Protein AF-A0A923Y209-F1 (afdb_monomer)

Foldseek 3Di:
DDADPQWDDDVPDLWIKGWDADDPVCCVVDPDRTPDIDIPRDNDRVSVRVVNVVVVVVVVVVNVVVVCVVCVDDPPDQDPVNVVVVVVVVVVVVVVVVVVLVVDVVSVVVVVVVVVVVDDPDPDDPDDDDDDDDDPDDDDDPDPDPPDDDD

Secondary structure (DSSP, 8-state):
-PPPTTEEE-TT--SEEEEEEPPGGGGGGSSSSEEEEEE---S-HHHHHHHHHHHHHHHHHHHHHHHHHHS----SS--HHHHHHHHHHHHHHHHHHHHHHHH-HHHHHHHHHHHHHT-------SS--PPPP----------TTTT----

Sequence (151 aa):
MKRYAGVAKRPGSTIWQWSQKVPDDLRQQYPTQWAHRCSLKTSDLREANELATRLHADWLGRFAAKRLALNPQRIETVTPELSKMLAQRVSAALLRNDDLLRRDPSAARLFLDTLRQFRMPTGLLIGSSAPTPAHVGEQVPLRPLDGLSIE

Radius of gyration: 29.72 Å; Cα contacts (8 Å, |Δi|>4): 89; chains: 1; bounding box: 51×38×86 Å

Structure (mmCIF, N/CA/C/O backbone):
data_AF-A0A923Y209-F1
#
_entry.id   AF-A0A923Y209-F1
#
loop_
_atom_site.group_PDB
_atom_site.id
_atom_site.type_symbol
_atom_site.label_atom_id
_atom_site.label_alt_id
_atom_site.label_comp_id
_atom_site.label_asym_id
_atom_site.label_entity_id
_atom_site.label_seq_id
_atom_site.pdbx_PDB_ins_code
_atom_site.Cartn_x
_atom_site.Cartn_y
_atom_site.Cartn_z
_atom_site.occupancy
_atom_site.B_iso_or_equiv
_atom_site.auth_seq_id
_atom_site.auth_comp_id
_atom_site.auth_asym_id
_atom_site.auth_atom_id
_atom_site.pdbx_PDB_model_num
ATOM 1 N N . MET A 1 1 ? -14.448 10.340 29.138 1.00 77.50 1 MET A N 1
ATOM 2 C CA . MET A 1 1 ? -13.434 10.101 28.084 1.00 77.50 1 MET A CA 1
ATOM 3 C C . MET A 1 1 ? -14.122 10.051 26.724 1.00 77.50 1 MET A C 1
ATOM 5 O O . MET A 1 1 ? -15.144 9.385 26.605 1.00 77.50 1 MET A O 1
ATOM 9 N N . LYS A 1 2 ? -13.630 10.792 25.723 1.00 89.12 2 LYS A N 1
ATOM 10 C CA . LYS A 1 2 ? -14.222 10.809 24.373 1.00 89.12 2 LYS A CA 1
ATOM 11 C C . LYS A 1 2 ? -13.743 9.585 23.584 1.00 89.12 2 LYS A C 1
ATOM 13 O O . LYS A 1 2 ? -12.579 9.205 23.666 1.00 89.12 2 LYS A O 1
ATOM 18 N N . ARG A 1 3 ? -14.648 8.963 22.836 1.00 89.50 3 ARG A N 1
ATOM 19 C CA . ARG A 1 3 ? -14.357 7.829 21.943 1.00 89.50 3 ARG A CA 1
ATOM 20 C C . ARG A 1 3 ? -13.570 8.292 20.715 1.00 89.50 3 ARG A C 1
ATOM 22 O O . ARG A 1 3 ? -13.863 9.359 20.172 1.00 89.50 3 ARG A O 1
ATOM 29 N N . TYR A 1 4 ? -12.583 7.498 20.307 1.00 90.38 4 TYR A N 1
ATOM 30 C CA . TYR A 1 4 ? -11.768 7.754 19.121 1.00 90.38 4 TYR A CA 1
ATOM 31 C C . TYR A 1 4 ? -12.597 7.626 17.830 1.00 90.38 4 TYR A C 1
ATOM 33 O O . TYR A 1 4 ? -13.619 6.936 17.792 1.00 90.38 4 TYR A O 1
ATOM 41 N N . ALA A 1 5 ? -12.179 8.310 16.763 1.00 88.50 5 ALA A N 1
ATOM 42 C CA . ALA A 1 5 ? -12.887 8.286 15.487 1.00 88.50 5 ALA A CA 1
ATOM 43 C C . ALA A 1 5 ? -12.949 6.859 14.910 1.00 88.50 5 ALA A C 1
ATOM 45 O O . ALA A 1 5 ? -11.975 6.110 14.939 1.00 88.50 5 ALA A O 1
ATOM 46 N N . GLY A 1 6 ? -14.121 6.460 14.414 1.00 86.69 6 GLY A N 1
ATOM 47 C CA . GLY A 1 6 ? -14.333 5.110 13.886 1.00 86.69 6 GLY A CA 1
ATOM 48 C C . GLY A 1 6 ? -14.498 4.019 14.950 1.00 86.69 6 GLY A C 1
ATOM 49 O O . GLY A 1 6 ? -14.805 2.886 14.575 1.00 86.69 6 GLY A O 1
ATOM 50 N N . VAL A 1 7 ? -14.357 4.341 16.247 1.00 92.38 7 VAL A N 1
ATOM 51 C CA . VAL A 1 7 ? -14.671 3.429 17.356 1.00 92.38 7 VAL A CA 1
ATOM 52 C C . VAL A 1 7 ? -16.162 3.486 17.676 1.00 92.38 7 VAL A C 1
ATOM 54 O O . VAL A 1 7 ? -16.711 4.526 18.055 1.00 92.38 7 VAL A O 1
ATOM 57 N N . ALA A 1 8 ? -16.827 2.346 17.541 1.00 92.12 8 ALA A N 1
ATOM 58 C CA . ALA A 1 8 ? -18.248 2.195 17.802 1.00 92.12 8 ALA A CA 1
ATOM 59 C C . ALA A 1 8 ? -18.533 0.892 18.550 1.00 92.12 8 ALA A C 1
ATOM 61 O O . ALA A 1 8 ? -17.775 -0.073 18.482 1.00 92.12 8 ALA A O 1
ATOM 62 N N . LYS A 1 9 ? -19.656 0.865 19.262 1.00 90.44 9 LYS A N 1
ATOM 63 C CA . LYS A 1 9 ? -20.157 -0.320 19.956 1.00 90.44 9 LYS A CA 1
ATOM 64 C C . LYS A 1 9 ? -21.450 -0.755 19.284 1.00 90.44 9 LYS A C 1
ATOM 66 O O . LYS A 1 9 ? -22.297 0.085 18.982 1.00 90.44 9 LYS A O 1
ATOM 71 N N . ARG A 1 10 ? -21.595 -2.054 19.020 1.00 88.31 10 ARG A N 1
ATOM 72 C CA . ARG A 1 10 ? -22.835 -2.603 18.459 1.00 88.31 10 ARG A CA 1
ATOM 73 C C . ARG A 1 10 ? -23.906 -2.657 19.558 1.00 88.31 10 ARG A C 1
ATOM 75 O O . ARG A 1 10 ? -23.559 -3.035 20.679 1.00 88.31 10 ARG A O 1
ATOM 82 N N . PRO A 1 11 ? -25.181 -2.342 19.267 1.00 84.69 11 PRO A N 1
ATOM 83 C CA . PRO A 1 11 ? -26.265 -2.554 20.223 1.00 84.69 11 PRO A CA 1
ATOM 84 C C . PRO A 1 11 ? -26.264 -4.010 20.714 1.00 84.69 11 PRO A C 1
ATOM 86 O O . PRO A 1 11 ? -26.195 -4.929 19.897 1.00 84.69 11 PRO A O 1
ATOM 89 N N . GLY A 1 12 ? -26.258 -4.213 22.034 1.00 85.50 12 GLY A N 1
ATOM 90 C CA . GLY A 1 12 ? -26.221 -5.541 22.664 1.00 85.50 12 GLY A CA 1
ATOM 91 C C . GLY A 1 12 ? -24.844 -6.221 22.755 1.00 85.50 12 GLY A C 1
ATOM 92 O O . GLY A 1 12 ? -24.749 -7.291 23.341 1.00 85.50 12 GLY A O 1
ATOM 93 N N . SER A 1 13 ? -23.768 -5.628 22.226 1.00 86.12 13 SER A N 1
ATOM 94 C CA . SER A 1 13 ? -22.399 -6.158 22.361 1.00 86.12 13 SER A CA 1
ATOM 95 C C . SER A 1 13 ? -21.618 -5.370 23.398 1.00 86.12 13 SER A C 1
ATOM 97 O O . SER A 1 13 ? -21.642 -4.144 23.366 1.00 86.12 13 SER A O 1
ATOM 99 N N . THR A 1 14 ? -20.843 -6.039 24.253 1.00 89.94 14 THR A N 1
ATOM 100 C CA . THR A 1 14 ? -19.914 -5.376 25.188 1.00 89.94 14 THR A CA 1
ATOM 101 C C . THR A 1 14 ? -18.613 -4.936 24.508 1.00 89.94 14 THR A C 1
ATOM 103 O O . THR A 1 14 ? -17.950 -4.027 24.999 1.00 89.94 14 THR A O 1
ATOM 106 N N . ILE A 1 15 ? -18.289 -5.528 23.356 1.00 92.81 15 ILE A N 1
ATOM 107 C CA . ILE A 1 15 ? -17.014 -5.365 22.649 1.00 92.81 15 ILE A CA 1
ATOM 108 C C . ILE A 1 15 ? -17.033 -4.143 21.721 1.00 92.81 15 ILE A C 1
ATOM 110 O O . ILE A 1 15 ? -17.969 -3.969 20.930 1.00 92.81 15 ILE A O 1
ATOM 114 N N . TRP A 1 16 ? -15.964 -3.346 21.777 1.00 93.31 16 TRP A N 1
ATOM 115 C CA . TRP A 1 16 ? -15.720 -2.228 20.865 1.00 93.31 16 TRP A CA 1
ATOM 116 C C . TRP A 1 16 ? -15.289 -2.695 19.471 1.00 93.31 16 TRP A C 1
ATOM 118 O O . TRP A 1 16 ? -14.581 -3.688 19.307 1.00 93.31 16 TRP A O 1
ATOM 128 N N . GLN A 1 17 ? -15.709 -1.961 18.447 1.00 93.94 17 GLN A N 1
ATOM 129 C CA . GLN A 1 17 ? -15.350 -2.180 17.050 1.00 93.94 17 GLN A CA 1
ATOM 130 C C . GLN A 1 17 ? -14.685 -0.933 16.489 1.00 93.94 17 GLN A C 1
ATOM 132 O O . GLN A 1 17 ? -15.032 0.183 16.873 1.00 93.94 17 GLN A O 1
ATOM 137 N N . TRP A 1 18 ? -13.763 -1.130 15.556 1.00 95.00 18 TRP A N 1
ATOM 138 C CA . TRP A 1 18 ? -13.100 -0.059 14.835 1.00 95.00 18 TRP A CA 1
ATOM 139 C C . TRP A 1 18 ? -13.322 -0.193 13.334 1.00 95.00 18 TRP A C 1
ATOM 141 O O . TRP A 1 18 ? -13.374 -1.296 12.778 1.00 95.00 18 TRP A O 1
ATOM 151 N N . SER A 1 19 ? -13.483 0.950 12.678 1.00 93.62 19 SER A N 1
ATOM 152 C CA . SER A 1 19 ? -13.697 1.034 11.241 1.00 93.62 19 SER A CA 1
ATOM 153 C C . SER A 1 19 ? -12.965 2.229 10.650 1.00 93.62 19 SER A C 1
ATOM 155 O O . SER A 1 19 ? -13.078 3.344 11.154 1.00 93.62 19 SER A O 1
ATOM 157 N N . GLN A 1 20 ? -12.256 1.981 9.551 1.00 94.56 20 GLN A N 1
ATOM 158 C CA . GLN A 1 20 ? -11.537 2.984 8.779 1.00 94.56 20 GLN A CA 1
ATOM 159 C C . GLN A 1 20 ? -12.091 3.033 7.362 1.00 94.56 20 GLN A C 1
ATOM 161 O O . GLN A 1 20 ? -12.124 2.018 6.659 1.00 94.56 20 GLN A O 1
ATOM 166 N N . LYS A 1 21 ? -12.511 4.223 6.934 1.00 94.00 21 LYS A N 1
ATOM 167 C CA . LYS A 1 21 ? -12.902 4.466 5.544 1.00 94.00 21 LYS A CA 1
ATOM 168 C C . LYS A 1 21 ? -11.670 4.603 4.659 1.00 94.00 21 LYS A C 1
ATOM 170 O O . LYS A 1 21 ? -10.617 5.059 5.113 1.00 94.00 21 LYS A O 1
ATOM 175 N N . VAL A 1 22 ? -11.825 4.203 3.403 1.00 93.38 22 VAL A N 1
ATOM 176 C CA . VAL A 1 22 ? -10.837 4.502 2.366 1.00 93.38 22 VAL A CA 1
ATOM 177 C C . VAL A 1 22 ? -10.903 6.009 2.075 1.00 93.38 22 VAL A C 1
ATOM 179 O O . VAL A 1 22 ? -12.010 6.526 1.913 1.00 93.38 22 VAL A O 1
ATOM 182 N N . PRO A 1 23 ? -9.764 6.716 2.035 1.00 92.75 23 PRO A N 1
ATOM 183 C CA . PRO A 1 23 ? -9.692 8.086 1.532 1.00 92.75 23 PRO A CA 1
ATOM 184 C C . PRO A 1 23 ? -10.223 8.198 0.093 1.00 92.75 23 PRO A C 1
ATOM 186 O O . PRO A 1 23 ? -10.032 7.275 -0.699 1.00 92.75 23 PRO A O 1
ATOM 189 N N . ASP A 1 24 ? -10.880 9.307 -0.261 1.00 91.00 24 ASP A N 1
ATOM 190 C CA . ASP A 1 24 ? -11.527 9.451 -1.577 1.00 91.00 24 ASP A CA 1
ATOM 191 C C . ASP A 1 24 ? -10.536 9.330 -2.746 1.00 91.00 24 ASP A C 1
ATOM 193 O O . ASP A 1 24 ? -10.863 8.731 -3.769 1.00 91.00 24 ASP A O 1
ATOM 197 N N . ASP A 1 25 ? -9.296 9.784 -2.553 1.00 89.50 25 ASP A N 1
ATOM 198 C CA . ASP A 1 25 ? -8.201 9.673 -3.522 1.00 89.50 25 ASP A CA 1
ATOM 199 C C . ASP A 1 25 ? -7.782 8.223 -3.813 1.00 89.50 25 ASP A C 1
ATOM 201 O O . ASP A 1 25 ? -7.311 7.913 -4.904 1.00 89.50 25 ASP A O 1
ATOM 205 N N . LEU A 1 26 ? -7.986 7.306 -2.865 1.00 90.31 26 LEU A N 1
ATOM 206 C CA . LEU A 1 26 ? -7.636 5.890 -3.009 1.00 90.31 26 LEU A CA 1
ATOM 207 C C . LEU A 1 26 ? -8.851 4.999 -3.277 1.00 90.31 26 LEU A C 1
ATOM 209 O O . LEU A 1 26 ? -8.708 3.782 -3.379 1.00 90.31 26 LEU A O 1
ATOM 213 N N . ARG A 1 27 ? -10.051 5.569 -3.401 1.00 89.69 27 ARG A N 1
ATOM 214 C CA . ARG A 1 27 ? -11.311 4.815 -3.441 1.00 89.69 27 ARG A CA 1
ATOM 215 C C . ARG A 1 27 ? -11.404 3.830 -4.604 1.00 89.69 27 ARG A C 1
ATOM 217 O O . ARG A 1 27 ? -11.932 2.741 -4.423 1.00 89.69 27 ARG A O 1
ATOM 224 N N . GLN A 1 28 ? -10.836 4.178 -5.758 1.00 89.00 28 GLN A N 1
ATOM 225 C CA . GLN A 1 28 ? -10.809 3.316 -6.948 1.00 89.00 28 GLN A CA 1
ATOM 226 C C . GLN A 1 28 ? -9.958 2.047 -6.761 1.00 89.00 28 GLN A C 1
ATOM 228 O O . GLN A 1 28 ? -10.123 1.074 -7.486 1.00 89.00 28 GLN A O 1
ATOM 233 N N . GLN A 1 29 ? -9.058 2.040 -5.776 1.00 88.25 29 GLN A N 1
ATOM 234 C CA . GLN A 1 29 ? -8.101 0.956 -5.528 1.00 88.25 29 GLN A CA 1
ATOM 235 C C . GLN A 1 29 ? -8.602 -0.068 -4.507 1.00 88.25 29 GLN A C 1
ATOM 237 O O . GLN A 1 29 ? -7.864 -0.979 -4.119 1.00 88.25 29 GLN A O 1
ATOM 242 N N . TYR A 1 30 ? -9.826 0.109 -4.014 1.00 89.19 30 TYR A N 1
ATOM 243 C CA . TYR A 1 30 ? -10.443 -0.766 -3.032 1.00 89.19 30 TYR A CA 1
ATOM 244 C C . TYR A 1 30 ? -11.807 -1.233 -3.545 1.00 89.19 30 TYR A C 1
ATOM 246 O O . TYR A 1 30 ? -12.567 -0.435 -4.085 1.00 89.19 30 TYR A O 1
ATOM 254 N N . PRO A 1 31 ? -12.171 -2.508 -3.322 1.00 88.31 31 PRO A N 1
ATOM 255 C CA . PRO A 1 31 ? -13.458 -3.040 -3.769 1.00 88.31 31 PRO A CA 1
ATOM 256 C C . PRO A 1 31 ? -14.643 -2.452 -2.989 1.00 88.31 31 PRO A C 1
ATOM 258 O O . PRO A 1 31 ? -15.790 -2.571 -3.408 1.00 88.31 31 PRO A O 1
ATOM 261 N N . THR A 1 32 ? -14.393 -1.846 -1.823 1.00 92.12 32 THR A N 1
ATOM 262 C CA . THR A 1 32 ? -15.432 -1.261 -0.971 1.00 92.12 32 THR A CA 1
ATOM 263 C C . THR A 1 32 ? -14.972 0.065 -0.371 1.00 92.12 32 THR A C 1
ATOM 265 O O . THR A 1 32 ? -13.782 0.356 -0.305 1.00 92.12 32 THR A O 1
ATOM 268 N N . GLN A 1 33 ? -15.922 0.847 0.150 1.00 90.44 33 GLN A N 1
ATOM 269 C CA . GLN A 1 33 ? -15.657 2.112 0.854 1.00 90.44 33 GLN A CA 1
ATOM 270 C C . GLN A 1 33 ? -14.867 1.963 2.174 1.00 90.44 33 GLN A C 1
ATOM 272 O O . GLN A 1 33 ? -14.473 2.963 2.778 1.00 90.44 33 GLN A O 1
ATOM 277 N N . TRP A 1 34 ? -14.669 0.735 2.663 1.00 91.44 34 TRP A N 1
ATOM 278 C CA . TRP A 1 34 ? -14.008 0.456 3.936 1.00 91.44 34 TRP A CA 1
ATOM 279 C C . TRP A 1 34 ? -12.615 -0.123 3.703 1.00 91.44 34 TRP A C 1
ATOM 281 O O . TRP A 1 34 ? -12.466 -1.143 3.037 1.00 91.44 34 TRP A O 1
ATOM 291 N N . ALA A 1 35 ? -11.603 0.504 4.302 1.00 91.75 35 ALA A N 1
ATOM 292 C CA . ALA A 1 35 ? -10.230 0.014 4.252 1.00 91.75 35 ALA A CA 1
ATOM 293 C C . ALA A 1 35 ? -10.015 -1.127 5.251 1.00 91.75 35 ALA A C 1
ATOM 295 O O . ALA A 1 35 ? -9.390 -2.133 4.929 1.00 91.75 35 ALA A O 1
ATOM 296 N N . HIS A 1 36 ? -10.568 -0.983 6.460 1.00 92.69 36 HIS A N 1
ATOM 297 C CA . HIS A 1 36 ? -10.554 -2.027 7.481 1.00 92.69 36 HIS A CA 1
ATOM 298 C C . HIS A 1 36 ? -11.759 -1.891 8.405 1.00 92.69 36 HIS A C 1
ATOM 300 O O . HIS A 1 36 ? -12.136 -0.789 8.806 1.00 92.69 36 HIS A O 1
ATOM 306 N N . ARG A 1 37 ? -12.339 -3.030 8.791 1.00 92.75 37 ARG A N 1
ATOM 307 C CA . ARG A 1 37 ? -13.268 -3.146 9.922 1.00 92.75 37 ARG A CA 1
ATOM 308 C C . ARG A 1 37 ? -12.860 -4.314 10.815 1.00 92.75 37 ARG A C 1
ATOM 310 O O . ARG A 1 37 ? -12.573 -5.384 10.289 1.00 92.75 37 ARG A O 1
ATOM 317 N N . CYS A 1 38 ? -12.797 -4.123 12.127 1.00 92.62 38 CYS A N 1
ATOM 318 C CA . CYS A 1 38 ? -12.484 -5.197 13.074 1.00 92.62 38 CYS A CA 1
ATOM 319 C C . CYS A 1 38 ? -13.117 -4.965 14.445 1.00 92.62 38 CYS A C 1
ATOM 321 O O . CYS A 1 38 ? -13.507 -3.853 14.800 1.00 92.62 38 CYS A O 1
ATOM 323 N N . SER A 1 39 ? -13.217 -6.037 15.228 1.00 93.38 39 SER A N 1
ATOM 324 C CA . SER A 1 39 ? -13.476 -5.952 16.661 1.00 93.38 39 SER A CA 1
ATOM 325 C C . SER A 1 39 ? -12.166 -5.707 17.410 1.00 93.38 39 SER A C 1
ATOM 327 O O . SER A 1 39 ? -11.158 -6.358 17.148 1.00 93.38 39 SER A O 1
ATOM 329 N N . LEU A 1 40 ? -12.193 -4.785 18.371 1.00 92.62 40 LEU A N 1
ATOM 330 C CA . LEU A 1 40 ? -11.066 -4.470 19.254 1.00 92.62 40 LEU A CA 1
ATOM 331 C C . LEU A 1 40 ? -10.961 -5.442 20.438 1.00 92.62 40 LEU A C 1
ATOM 333 O O . LEU A 1 40 ? -10.029 -5.345 21.222 1.00 92.62 40 LEU A O 1
ATOM 337 N N . LYS A 1 41 ? -11.924 -6.369 20.574 1.00 92.56 41 LYS A N 1
ATOM 338 C CA . LYS A 1 41 ? -11.979 -7.445 21.586 1.00 92.56 41 LYS A CA 1
ATOM 339 C C . LYS A 1 41 ? -11.914 -6.994 23.053 1.00 92.56 41 LYS A C 1
ATOM 341 O O . LYS A 1 41 ? -11.843 -7.840 23.931 1.00 92.56 41 LYS A O 1
ATOM 346 N N . THR A 1 42 ? -12.028 -5.698 23.320 1.00 91.56 42 THR A N 1
ATOM 347 C CA . THR A 1 42 ? -12.079 -5.12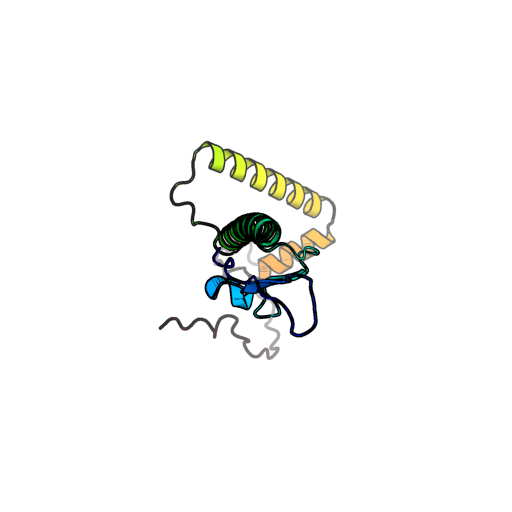9 24.670 1.00 91.56 42 THR A CA 1
ATOM 348 C C . THR A 1 42 ? -13.431 -4.472 24.936 1.00 91.56 42 THR A C 1
ATOM 350 O O . THR A 1 42 ? -14.111 -4.002 24.012 1.00 91.56 42 THR A O 1
ATOM 353 N N . SER A 1 43 ? -13.834 -4.468 26.205 1.00 90.50 43 SER A N 1
ATOM 354 C CA . SER A 1 43 ? -14.971 -3.707 26.726 1.00 90.50 43 SER A CA 1
ATOM 355 C C . SER A 1 43 ? -14.568 -2.347 27.292 1.00 90.50 43 SER A C 1
ATOM 357 O O . SER A 1 43 ? -15.429 -1.469 27.410 1.00 90.50 43 SER A O 1
ATOM 359 N N . ASP A 1 44 ? -13.287 -2.156 27.621 1.00 93.12 44 ASP A N 1
ATOM 360 C CA . ASP A 1 44 ? -12.778 -0.891 28.140 1.00 93.12 44 ASP A CA 1
ATOM 361 C C . ASP A 1 44 ? -12.586 0.114 26.997 1.00 93.12 44 ASP A C 1
ATOM 363 O O . ASP A 1 44 ? -11.963 -0.163 25.971 1.00 93.12 44 ASP A O 1
ATOM 367 N N . LEU A 1 45 ? -13.149 1.308 27.177 1.00 91.06 45 LEU A N 1
ATOM 368 C CA . LEU A 1 45 ? -13.040 2.396 26.215 1.00 91.06 45 LEU A CA 1
ATOM 369 C C . LEU A 1 45 ? -11.608 2.939 26.127 1.00 91.06 45 LEU A C 1
ATOM 371 O O . LEU A 1 45 ? -11.200 3.398 25.058 1.00 91.06 45 LEU A O 1
ATOM 375 N N . ARG A 1 46 ? -10.850 2.916 27.230 1.00 93.50 46 ARG A N 1
ATOM 376 C CA . ARG A 1 46 ? -9.476 3.426 27.233 1.00 93.50 46 ARG A CA 1
ATOM 377 C C . ARG A 1 46 ? -8.575 2.567 26.365 1.00 93.50 46 ARG A C 1
ATOM 379 O O . ARG A 1 46 ? -7.984 3.072 25.412 1.00 93.50 46 ARG A O 1
ATOM 386 N N . GLU A 1 47 ? -8.565 1.273 26.646 1.00 93.50 47 GLU A N 1
ATOM 387 C CA . GLU A 1 47 ? -7.831 0.287 25.862 1.00 93.50 47 GLU A CA 1
ATOM 388 C C . GLU A 1 47 ? -8.293 0.278 24.394 1.00 93.50 47 GLU A C 1
ATOM 390 O O . GLU A 1 47 ? -7.469 0.276 23.477 1.00 93.50 47 GLU A O 1
ATOM 395 N N . ALA A 1 48 ? -9.606 0.376 24.144 1.00 93.81 48 ALA A N 1
ATOM 396 C CA . ALA A 1 48 ? -10.142 0.468 22.787 1.00 93.81 48 ALA A CA 1
ATOM 397 C C . ALA A 1 48 ? -9.585 1.675 22.019 1.00 93.81 48 ALA A C 1
ATOM 399 O O . ALA A 1 48 ? -9.216 1.549 20.851 1.00 93.81 48 ALA A O 1
ATOM 400 N N . ASN A 1 49 ? -9.504 2.845 22.656 1.00 94.81 49 ASN A N 1
ATOM 401 C CA . ASN A 1 49 ? -8.955 4.044 22.030 1.00 94.81 49 ASN A CA 1
ATOM 402 C C . ASN A 1 49 ? -7.454 3.898 21.725 1.00 94.81 49 ASN A C 1
ATOM 404 O O . ASN A 1 49 ? -7.005 4.320 20.658 1.00 94.81 49 ASN A O 1
ATOM 408 N N . GLU A 1 50 ? -6.682 3.293 22.628 1.00 95.38 50 GLU A N 1
ATOM 409 C CA . GLU A 1 50 ? -5.247 3.047 22.427 1.00 95.38 50 GLU A CA 1
ATOM 410 C C . GLU A 1 50 ? -4.995 2.064 21.272 1.00 95.38 50 GLU A C 1
ATOM 412 O O . GLU A 1 50 ? -4.100 2.280 20.450 1.00 95.38 50 GLU A O 1
ATOM 417 N N . LEU A 1 51 ? -5.807 1.008 21.163 1.00 94.44 51 LEU A N 1
ATOM 418 C CA . LEU A 1 51 ? -5.759 0.062 20.045 1.00 94.44 51 LEU A CA 1
ATOM 419 C C . LEU A 1 51 ? -6.180 0.716 18.724 1.00 94.44 51 LEU A C 1
ATOM 421 O O . LEU A 1 51 ? -5.504 0.553 17.709 1.00 94.44 51 LEU A O 1
ATOM 425 N N . ALA A 1 52 ? -7.266 1.491 18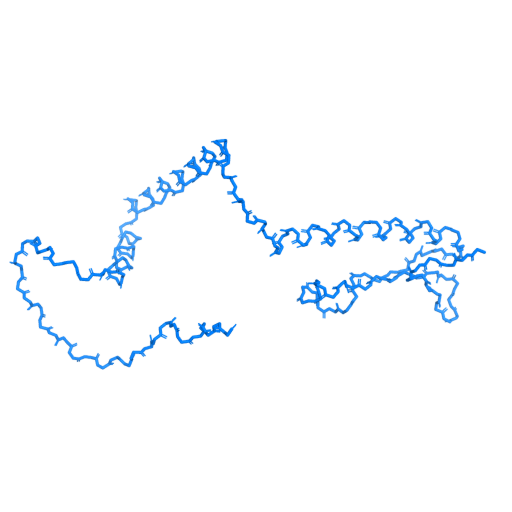.732 1.00 94.50 52 ALA A N 1
ATOM 426 C CA . ALA A 1 52 ? -7.748 2.195 17.548 1.00 94.50 52 ALA A CA 1
ATOM 427 C C . ALA A 1 52 ? -6.732 3.218 17.025 1.00 94.50 52 ALA A C 1
ATOM 429 O O . ALA A 1 52 ? -6.553 3.335 15.817 1.00 94.50 52 ALA A O 1
ATOM 430 N N . THR A 1 53 ? -6.031 3.917 17.922 1.00 94.62 53 THR A N 1
ATOM 431 C CA . THR A 1 53 ? -4.990 4.886 17.550 1.00 94.62 53 THR A CA 1
ATOM 432 C C . THR A 1 53 ? -3.816 4.197 16.856 1.00 94.62 53 THR A C 1
ATOM 434 O O . THR A 1 53 ? -3.365 4.667 15.812 1.00 94.62 53 THR A O 1
ATOM 437 N N . ARG A 1 54 ? -3.364 3.052 17.389 1.00 94.81 54 ARG A N 1
ATOM 438 C CA . ARG A 1 54 ? -2.311 2.234 16.766 1.00 94.81 54 ARG A CA 1
ATOM 439 C C . ARG A 1 54 ? -2.724 1.752 15.375 1.00 94.81 54 ARG A C 1
ATOM 441 O O . ARG A 1 54 ? -2.017 2.007 14.407 1.00 94.81 54 ARG A O 1
ATOM 448 N N . LEU A 1 55 ? -3.915 1.163 15.258 1.00 95.31 55 LEU A N 1
ATOM 449 C CA . LEU A 1 55 ? -4.442 0.709 13.967 1.00 95.31 55 LEU A CA 1
ATOM 450 C C . LEU A 1 55 ? -4.591 1.857 12.965 1.00 95.31 55 LEU A C 1
ATOM 452 O O . LEU A 1 55 ? -4.282 1.695 11.786 1.00 95.31 55 LEU A O 1
ATOM 456 N N . HIS A 1 56 ? -5.050 3.023 13.414 1.00 94.50 56 HIS A N 1
ATOM 457 C CA . HIS A 1 56 ? -5.181 4.187 12.550 1.00 94.50 56 HIS A CA 1
ATOM 458 C C . HIS A 1 56 ? -3.825 4.640 11.997 1.00 94.50 56 HIS A C 1
ATOM 460 O O . HIS A 1 56 ? -3.714 4.877 10.795 1.00 94.50 56 HIS A O 1
ATOM 466 N N . ALA A 1 57 ? -2.788 4.706 12.839 1.00 94.94 57 ALA A N 1
ATOM 467 C CA . ALA A 1 57 ? -1.433 5.045 12.409 1.00 94.94 57 ALA A CA 1
ATOM 468 C C . ALA A 1 57 ? -0.892 4.052 11.363 1.00 94.94 57 ALA A C 1
ATOM 470 O O . ALA A 1 57 ? -0.384 4.474 10.322 1.00 94.94 57 ALA A O 1
ATOM 471 N N . ASP A 1 58 ? -1.092 2.749 11.577 1.00 95.38 58 ASP A N 1
ATOM 472 C CA . ASP A 1 58 ? -0.685 1.714 10.620 1.00 95.38 58 ASP A CA 1
ATOM 473 C C . ASP A 1 58 ? -1.368 1.896 9.257 1.00 95.38 58 ASP A C 1
ATOM 475 O O . ASP A 1 58 ? -0.739 1.795 8.199 1.00 95.38 58 ASP A O 1
ATOM 479 N N . TRP A 1 59 ? -2.670 2.195 9.260 1.00 95.00 59 TRP A N 1
ATOM 480 C CA . TRP A 1 59 ? -3.423 2.421 8.027 1.00 95.00 59 TRP A CA 1
ATOM 481 C C . TRP A 1 59 ? -3.029 3.703 7.307 1.00 95.00 59 TRP A C 1
ATOM 483 O O . TRP A 1 59 ? -2.954 3.693 6.078 1.00 95.00 59 TRP A O 1
ATOM 493 N N . LEU A 1 60 ? -2.716 4.774 8.036 1.00 93.81 60 LEU A N 1
ATOM 494 C CA . LEU A 1 60 ? -2.157 5.987 7.440 1.00 93.81 60 LEU A CA 1
ATOM 495 C C . LEU A 1 60 ? -0.848 5.693 6.694 1.00 93.81 60 LEU A C 1
ATOM 497 O O . LEU A 1 60 ? -0.693 6.136 5.554 1.00 93.81 60 LEU A O 1
ATOM 501 N N . GLY A 1 61 ? 0.041 4.881 7.276 1.00 93.44 61 GLY A N 1
ATOM 502 C CA . GLY A 1 61 ? 1.265 4.429 6.608 1.00 93.44 61 GLY A CA 1
ATOM 503 C C . GLY A 1 61 ? 0.982 3.630 5.331 1.00 93.44 61 GLY A C 1
ATOM 504 O O . GLY A 1 61 ? 1.573 3.889 4.282 1.00 93.44 61 GLY A O 1
ATOM 505 N N . ARG A 1 62 ? 0.007 2.712 5.371 1.00 94.19 62 ARG A N 1
ATOM 506 C CA . ARG A 1 62 ? -0.414 1.933 4.189 1.00 94.19 62 ARG A CA 1
ATOM 507 C C . ARG A 1 62 ? -0.988 2.810 3.079 1.00 94.19 62 ARG A C 1
ATOM 509 O O . ARG A 1 62 ? -0.710 2.565 1.906 1.00 94.19 62 ARG A O 1
ATOM 516 N N . PHE A 1 63 ? -1.780 3.824 3.425 1.00 94.06 63 PHE A N 1
ATOM 517 C CA . PHE A 1 63 ? -2.306 4.769 2.442 1.00 94.06 63 PHE A CA 1
ATOM 518 C C . PHE A 1 63 ? -1.192 5.608 1.818 1.00 94.0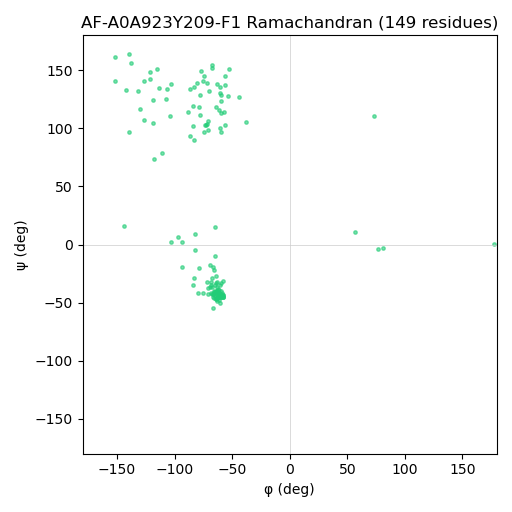6 63 PHE A C 1
ATOM 520 O O . PHE A 1 63 ? -1.184 5.772 0.602 1.00 94.06 63 PHE A O 1
ATOM 527 N N . ALA A 1 64 ? -0.226 6.085 2.607 1.00 90.62 64 ALA A N 1
ATOM 528 C CA . ALA A 1 64 ? 0.932 6.809 2.083 1.00 90.62 64 ALA A CA 1
ATOM 529 C C . ALA A 1 64 ? 1.750 5.950 1.103 1.00 90.62 64 ALA A C 1
ATOM 531 O O . ALA A 1 64 ? 2.055 6.399 -0.000 1.00 90.62 64 ALA A O 1
ATOM 532 N N . ALA A 1 65 ? 2.015 4.688 1.450 1.00 90.44 65 ALA A N 1
ATOM 533 C CA . ALA A 1 65 ? 2.699 3.751 0.559 1.00 90.44 65 ALA A CA 1
ATOM 534 C C . ALA A 1 65 ? 1.923 3.516 -0.750 1.00 90.44 65 ALA A C 1
ATOM 536 O O . ALA A 1 65 ? 2.509 3.525 -1.831 1.00 90.44 65 ALA A O 1
ATOM 537 N N . LYS A 1 66 ? 0.592 3.367 -0.679 1.00 90.25 66 LYS A N 1
ATOM 538 C CA . LYS A 1 66 ? -0.257 3.243 -1.876 1.00 90.25 66 LYS A CA 1
ATOM 539 C C . LYS A 1 66 ? -0.240 4.498 -2.743 1.00 90.25 66 LYS A C 1
ATOM 541 O O . LYS A 1 66 ? -0.175 4.372 -3.959 1.00 90.25 66 LYS A O 1
ATOM 546 N N . ARG A 1 67 ? -0.258 5.693 -2.146 1.00 89.19 67 ARG A N 1
ATOM 547 C CA . ARG A 1 67 ? -0.144 6.955 -2.896 1.00 89.19 67 ARG A CA 1
ATOM 548 C C . ARG A 1 67 ? 1.165 7.031 -3.672 1.00 89.19 67 ARG A C 1
ATOM 550 O O . ARG A 1 67 ? 1.136 7.370 -4.848 1.00 89.19 67 ARG A O 1
ATOM 557 N N . LEU A 1 68 ? 2.281 6.662 -3.044 1.00 85.44 68 LEU A N 1
ATOM 558 C CA . LEU A 1 68 ? 3.589 6.619 -3.706 1.00 85.44 68 LEU A CA 1
ATOM 559 C C . LEU A 1 68 ? 3.635 5.597 -4.846 1.00 85.44 68 LEU A C 1
ATOM 561 O O . LEU A 1 68 ? 4.251 5.855 -5.874 1.00 85.44 68 LEU A O 1
ATOM 565 N N . ALA A 1 69 ? 2.970 4.452 -4.684 1.00 84.12 69 ALA A N 1
ATOM 566 C CA . ALA A 1 69 ? 2.900 3.441 -5.735 1.00 84.12 69 ALA A CA 1
ATOM 567 C C . ALA A 1 69 ? 2.072 3.896 -6.951 1.00 84.12 69 ALA A C 1
ATOM 569 O O . ALA A 1 69 ? 2.394 3.528 -8.076 1.00 84.12 69 ALA A O 1
ATOM 570 N N . LEU A 1 70 ? 1.006 4.671 -6.731 1.00 81.69 70 LEU A N 1
ATOM 571 C CA . LEU A 1 70 ? 0.096 5.123 -7.792 1.00 81.69 70 LEU A CA 1
ATOM 572 C C . LEU A 1 70 ? 0.587 6.376 -8.509 1.00 81.69 70 LEU A C 1
ATOM 574 O O . LEU A 1 70 ? 0.378 6.504 -9.709 1.00 81.69 70 LEU A O 1
ATOM 578 N N . ASN A 1 71 ? 1.249 7.273 -7.781 1.00 71.75 71 ASN A N 1
ATOM 579 C CA . ASN A 1 71 ? 1.885 8.461 -8.331 1.00 71.75 71 ASN A CA 1
ATOM 580 C C . ASN A 1 71 ? 3.404 8.305 -8.222 1.00 71.75 71 ASN A C 1
ATOM 582 O O . ASN A 1 71 ? 4.003 8.881 -7.305 1.00 71.75 71 ASN A O 1
ATOM 586 N N . PRO A 1 72 ? 4.045 7.540 -9.130 1.00 65.06 72 PRO A N 1
ATOM 587 C CA . PRO A 1 72 ? 5.493 7.578 -9.240 1.00 65.06 72 PRO A CA 1
ATOM 588 C C .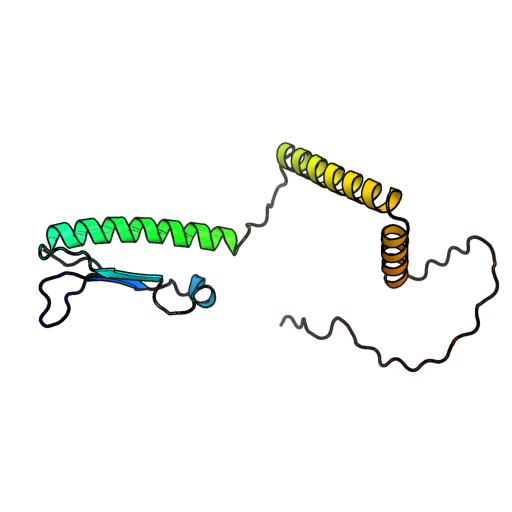 PRO A 1 72 ? 5.891 9.029 -9.511 1.00 65.06 72 PRO A C 1
ATOM 590 O O . PRO A 1 72 ? 5.514 9.613 -10.528 1.00 65.06 72 PRO A O 1
ATOM 593 N N . GLN A 1 73 ? 6.588 9.643 -8.556 1.00 63.81 73 GLN A N 1
ATOM 594 C CA . GLN A 1 73 ? 6.995 11.035 -8.685 1.00 63.81 73 GLN A CA 1
ATOM 595 C C . GLN A 1 73 ? 7.884 11.177 -9.919 1.00 63.81 73 GLN A C 1
ATOM 597 O O . GLN A 1 73 ? 8.834 10.413 -10.110 1.00 63.81 73 GLN A O 1
ATOM 602 N N . ARG A 1 74 ? 7.565 12.160 -10.764 1.00 60.59 74 ARG A N 1
ATOM 603 C CA . ARG A 1 74 ? 8.419 12.522 -11.891 1.00 60.59 74 ARG A CA 1
ATOM 604 C C . ARG A 1 74 ? 9.759 12.970 -11.319 1.00 60.59 74 ARG A C 1
ATOM 606 O O . ARG A 1 74 ? 9.831 13.961 -10.603 1.00 60.59 74 ARG A O 1
ATOM 613 N N . ILE A 1 75 ? 10.811 12.223 -11.626 1.00 67.38 75 ILE A N 1
ATOM 614 C CA . ILE A 1 75 ? 12.170 12.598 -11.248 1.00 67.38 75 ILE A CA 1
ATOM 615 C C . ILE A 1 75 ? 12.550 13.793 -12.127 1.00 67.38 75 ILE A C 1
ATOM 617 O O . ILE A 1 75 ? 12.750 13.637 -13.329 1.00 67.38 75 ILE A O 1
ATOM 621 N N . GLU A 1 76 ? 12.587 14.992 -11.545 1.00 72.62 76 GLU A N 1
ATOM 622 C CA . GLU A 1 76 ? 12.917 16.225 -12.276 1.00 72.62 76 GLU A CA 1
ATOM 623 C C . GLU A 1 76 ? 14.402 16.298 -12.639 1.00 72.62 76 GLU A C 1
ATOM 625 O O . GLU A 1 76 ? 14.766 16.836 -13.680 1.00 72.62 76 GLU A O 1
ATOM 630 N N . THR A 1 77 ? 15.270 15.728 -11.801 1.00 75.81 77 THR A N 1
ATOM 631 C CA . THR A 1 77 ? 16.719 15.705 -12.021 1.00 75.81 77 THR A CA 1
ATOM 632 C C . THR A 1 77 ? 17.244 14.289 -11.847 1.00 75.81 77 THR A C 1
ATOM 634 O O . THR A 1 77 ? 17.168 13.705 -10.766 1.00 75.81 77 THR A O 1
ATOM 637 N N . VAL A 1 78 ? 17.786 13.723 -12.926 1.00 80.25 78 VAL A N 1
ATOM 638 C CA . VAL A 1 78 ? 18.442 12.413 -12.892 1.00 80.25 78 VAL A CA 1
ATOM 639 C C . VAL A 1 78 ? 19.828 12.598 -12.286 1.00 80.25 78 VAL A C 1
ATOM 641 O O . VAL A 1 78 ? 20.697 13.225 -12.890 1.00 80.25 78 VAL A O 1
ATOM 644 N N . THR A 1 79 ? 20.044 12.060 -11.085 1.00 89.50 79 THR A N 1
ATOM 645 C CA . THR A 1 79 ? 21.364 12.111 -10.447 1.00 89.50 79 THR A CA 1
ATOM 646 C C . THR A 1 79 ? 22.374 11.252 -11.223 1.00 89.50 79 THR A C 1
ATOM 648 O O . THR A 1 79 ? 21.986 10.249 -11.832 1.00 89.50 79 THR A O 1
ATOM 651 N N . PRO A 1 80 ? 23.680 11.584 -11.194 1.00 89.62 80 PRO A N 1
ATOM 652 C CA . PRO A 1 80 ? 24.711 10.780 -11.859 1.00 89.62 80 PRO A CA 1
ATOM 653 C C . PRO A 1 80 ? 24.764 9.319 -11.381 1.00 89.62 80 PRO A C 1
ATOM 655 O O . PRO A 1 80 ? 25.083 8.409 -12.143 1.00 89.62 80 PRO A O 1
ATOM 658 N N . GLU A 1 81 ? 24.431 9.065 -10.116 1.00 90.50 81 GLU A N 1
ATOM 659 C CA . GLU A 1 81 ? 24.361 7.704 -9.576 1.00 90.50 81 GLU A CA 1
ATOM 660 C C . GLU A 1 81 ? 23.157 6.936 -10.130 1.00 90.50 81 GLU A C 1
ATOM 662 O O . GLU A 1 81 ? 23.285 5.775 -10.529 1.00 90.50 81 GLU A O 1
ATOM 667 N N . LEU A 1 82 ? 21.997 7.595 -10.221 1.00 85.88 82 LEU A N 1
ATOM 668 C CA . LEU A 1 82 ? 20.793 7.009 -10.798 1.00 85.88 82 LEU A CA 1
ATOM 669 C C . LEU A 1 82 ? 20.973 6.729 -12.294 1.00 85.88 82 LEU A C 1
ATOM 671 O O . LEU A 1 82 ? 20.575 5.664 -12.763 1.00 85.88 82 LEU A O 1
ATOM 675 N N . SER A 1 83 ? 21.612 7.636 -13.038 1.00 89.19 83 SER A N 1
ATOM 676 C CA . SER A 1 83 ? 21.895 7.421 -14.460 1.00 89.19 83 SER A CA 1
ATOM 677 C C . SER A 1 83 ? 22.824 6.227 -14.670 1.00 89.19 83 SER A C 1
ATOM 679 O O . SER A 1 83 ? 22.545 5.384 -15.522 1.00 89.19 83 SER A O 1
ATOM 681 N N . LYS A 1 84 ? 23.872 6.088 -13.847 1.00 94.62 84 LYS A N 1
ATOM 682 C CA . LYS A 1 84 ? 24.780 4.935 -13.888 1.00 94.62 84 LYS A CA 1
ATOM 683 C C . LYS A 1 84 ? 24.044 3.626 -13.607 1.00 94.62 84 LYS A C 1
ATOM 685 O O . LYS A 1 84 ? 24.227 2.655 -14.339 1.00 94.62 84 LYS A O 1
ATOM 690 N N . MET A 1 85 ? 23.191 3.602 -12.586 1.00 93.56 85 MET A N 1
ATOM 691 C CA . MET A 1 85 ? 22.394 2.424 -12.237 1.00 93.56 85 MET A CA 1
ATOM 692 C C . MET A 1 85 ? 21.428 2.034 -13.366 1.00 93.56 85 MET A C 1
ATOM 694 O O . MET A 1 85 ? 21.331 0.862 -13.734 1.00 93.56 85 MET A O 1
ATOM 698 N N . LEU A 1 86 ? 20.733 3.016 -13.948 1.00 91.44 86 LEU A N 1
ATOM 699 C CA . LEU A 1 86 ? 19.826 2.794 -15.073 1.00 91.44 86 LEU A CA 1
ATOM 700 C C . LEU A 1 86 ? 20.583 2.280 -16.297 1.00 91.44 86 LEU A C 1
ATOM 702 O O . LEU A 1 86 ? 20.163 1.286 -16.885 1.00 91.44 86 LEU A O 1
ATOM 706 N N . ALA A 1 87 ? 21.721 2.890 -16.634 1.00 94.38 87 ALA A N 1
ATOM 707 C CA . ALA A 1 87 ? 22.569 2.447 -17.734 1.00 94.38 87 ALA A CA 1
ATOM 708 C C . ALA A 1 87 ? 23.015 0.992 -17.543 1.00 94.38 87 ALA A C 1
ATOM 710 O O . ALA A 1 87 ? 22.892 0.190 -18.463 1.00 94.38 87 ALA A O 1
ATOM 711 N N . GLN A 1 88 ? 23.452 0.611 -16.339 1.00 94.88 88 GLN A N 1
ATOM 712 C CA . GLN A 1 88 ? 23.822 -0.774 -16.033 1.00 94.88 88 GLN A CA 1
ATOM 713 C C . GLN A 1 88 ? 22.650 -1.741 -16.228 1.00 94.88 88 GLN A C 1
ATOM 715 O O . GLN A 1 88 ? 22.814 -2.801 -16.835 1.00 94.88 88 GLN A O 1
ATOM 720 N N . ARG A 1 89 ? 21.456 -1.374 -15.752 1.00 93.38 89 ARG A N 1
ATOM 721 C CA . ARG A 1 89 ? 20.261 -2.217 -15.867 1.00 93.38 89 ARG A CA 1
ATOM 722 C C . ARG A 1 89 ? 19.795 -2.370 -17.313 1.00 93.38 89 ARG A C 1
ATOM 724 O O . ARG A 1 89 ? 19.4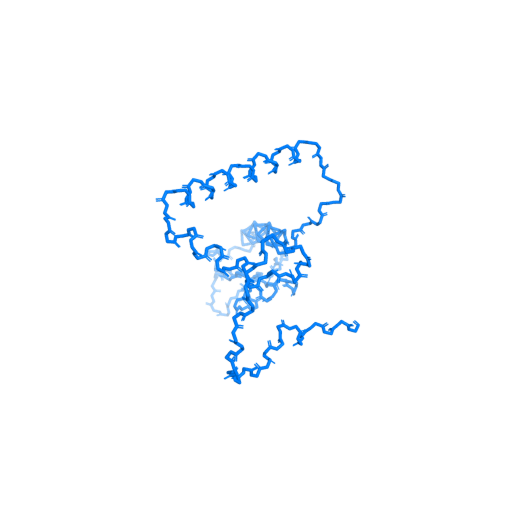49 -3.477 -17.721 1.00 93.38 89 ARG A O 1
ATOM 731 N N . VAL A 1 90 ? 19.803 -1.282 -18.079 1.00 94.88 90 VAL A N 1
ATOM 732 C CA . VAL A 1 90 ? 19.456 -1.292 -19.505 1.00 94.88 90 VAL A CA 1
ATOM 733 C C . VAL A 1 90 ? 20.468 -2.127 -20.284 1.00 94.88 90 VAL A C 1
ATOM 735 O O . VAL A 1 90 ? 20.059 -3.012 -21.028 1.00 94.88 90 VAL A O 1
ATOM 738 N N . SER A 1 91 ? 21.768 -1.935 -20.054 1.00 93.50 91 SER A N 1
ATOM 739 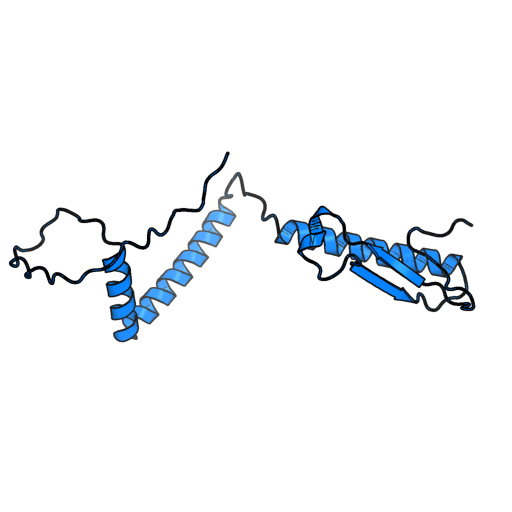C CA . SER A 1 91 ? 22.818 -2.737 -20.693 1.00 93.50 91 SER A CA 1
ATOM 740 C C . SER A 1 91 ? 22.665 -4.227 -20.396 1.00 93.50 91 SER A C 1
ATOM 742 O O . SER A 1 91 ? 22.717 -5.041 -21.313 1.00 93.50 91 SER A O 1
ATOM 744 N N . ALA A 1 92 ? 22.406 -4.602 -19.139 1.00 93.44 92 ALA A N 1
ATOM 745 C CA . ALA A 1 92 ? 22.181 -5.999 -18.771 1.00 93.44 92 ALA A CA 1
ATOM 746 C C . ALA A 1 92 ? 20.942 -6.594 -19.464 1.00 93.44 92 ALA A C 1
ATOM 748 O O . ALA A 1 92 ? 20.976 -7.733 -19.929 1.00 93.44 92 ALA A O 1
ATOM 749 N N . ALA A 1 93 ? 19.855 -5.824 -19.563 1.00 90.81 93 ALA A N 1
ATOM 750 C CA . ALA A 1 93 ? 18.650 -6.253 -20.265 1.00 90.81 93 ALA A CA 1
ATOM 751 C C . ALA A 1 93 ? 18.888 -6.415 -21.774 1.00 90.81 93 ALA A C 1
ATOM 753 O O . ALA A 1 93 ? 18.453 -7.411 -22.349 1.00 90.81 93 ALA A O 1
ATOM 754 N N . LEU A 1 94 ? 19.605 -5.477 -22.399 1.00 92.19 94 LEU A N 1
ATOM 755 C CA . LEU A 1 94 ? 19.953 -5.526 -23.819 1.00 92.19 94 LEU A CA 1
ATOM 756 C C . LEU A 1 94 ? 20.843 -6.723 -24.142 1.00 92.19 94 LEU A C 1
ATOM 758 O O . LEU A 1 94 ? 20.517 -7.467 -25.057 1.00 92.19 94 LEU A O 1
ATOM 762 N N . LEU A 1 95 ? 21.909 -6.949 -23.369 1.00 93.94 95 LEU A N 1
ATOM 763 C CA . LEU A 1 95 ? 22.799 -8.099 -23.560 1.00 93.94 95 LEU A CA 1
ATOM 764 C C . LEU A 1 95 ? 22.050 -9.422 -23.390 1.00 93.94 95 LEU A C 1
ATOM 766 O O . LEU A 1 95 ? 22.216 -10.337 -24.190 1.00 93.94 95 LEU A O 1
ATOM 770 N N . ARG A 1 96 ? 21.163 -9.511 -22.392 1.00 90.62 96 ARG A N 1
ATOM 771 C CA . ARG A 1 96 ? 20.309 -10.689 -22.217 1.00 90.62 96 ARG A CA 1
ATOM 772 C C . ARG A 1 96 ? 19.395 -10.906 -23.423 1.00 90.62 96 ARG A C 1
ATOM 774 O O . ARG A 1 96 ? 19.205 -12.045 -23.835 1.00 90.62 96 ARG A O 1
ATOM 781 N N . ASN A 1 97 ? 18.805 -9.839 -23.957 1.00 88.12 97 ASN A N 1
ATOM 782 C CA . ASN A 1 97 ? 17.924 -9.937 -25.115 1.00 88.12 97 ASN A CA 1
ATOM 783 C C . ASN A 1 97 ? 18.704 -10.319 -26.383 1.00 88.12 97 ASN A C 1
ATOM 785 O O . ASN A 1 97 ? 18.266 -11.186 -27.127 1.00 88.12 97 ASN A O 1
ATOM 789 N N . ASP A 1 98 ? 19.886 -9.739 -26.589 1.00 89.19 98 ASP A N 1
ATOM 790 C CA . ASP A 1 98 ? 20.806 -10.100 -27.673 1.00 89.19 98 ASP A CA 1
ATOM 791 C C . ASP A 1 98 ? 21.195 -11.585 -27.614 1.00 89.19 98 ASP A C 1
ATOM 793 O O . ASP A 1 98 ? 21.104 -12.290 -28.617 1.00 89.19 98 ASP A O 1
ATOM 797 N N . ASP A 1 99 ? 21.527 -12.101 -26.428 1.00 91.44 99 ASP A N 1
ATOM 798 C CA . ASP A 1 99 ? 21.817 -13.523 -26.235 1.00 91.44 99 ASP A CA 1
ATOM 799 C C . ASP A 1 99 ? 20.624 -14.427 -26.568 1.00 91.44 99 ASP A C 1
ATOM 801 O O . ASP A 1 99 ? 20.809 -15.499 -27.149 1.00 91.44 99 ASP A O 1
ATOM 805 N N . LEU A 1 100 ? 19.401 -14.013 -26.221 1.00 88.81 100 LEU A N 1
ATOM 806 C CA . LEU A 1 100 ? 18.185 -14.748 -26.579 1.00 88.81 100 LEU A CA 1
ATOM 807 C C . LEU A 1 100 ? 17.982 -14.781 -28.095 1.00 88.81 100 LEU A C 1
ATOM 809 O O . LEU A 1 100 ? 17.762 -15.853 -28.655 1.00 88.81 100 LEU A O 1
ATOM 813 N N . LEU A 1 101 ? 18.120 -13.634 -28.761 1.00 88.75 101 LEU A N 1
ATOM 814 C CA . LEU A 1 101 ? 17.990 -13.531 -30.215 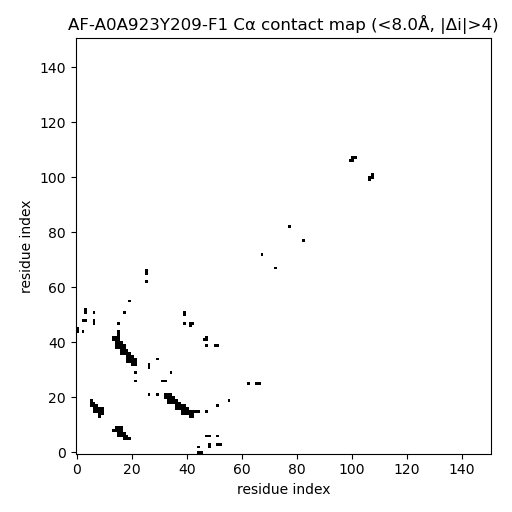1.00 88.75 101 LEU A CA 1
ATOM 815 C C . LEU A 1 101 ? 19.094 -14.314 -30.943 1.00 88.75 101 LEU A C 1
ATOM 817 O O . LEU A 1 101 ? 18.841 -14.901 -31.990 1.00 88.75 101 LEU A O 1
ATOM 821 N N . ARG A 1 102 ? 20.313 -14.371 -30.393 1.00 86.00 102 ARG A N 1
ATOM 822 C CA . ARG A 1 102 ? 21.424 -15.145 -30.970 1.00 86.00 102 ARG A CA 1
ATOM 823 C C . ARG A 1 102 ? 21.219 -16.655 -30.835 1.00 86.00 102 ARG A C 1
ATOM 825 O O . ARG A 1 102 ? 21.625 -17.400 -31.723 1.00 86.00 102 ARG A O 1
ATOM 832 N N . ARG A 1 103 ? 20.646 -17.115 -29.718 1.00 90.19 103 ARG A N 1
ATOM 833 C CA . ARG A 1 103 ? 20.466 -18.549 -29.425 1.00 90.19 103 ARG A CA 1
ATOM 834 C C . ARG A 1 103 ? 19.220 -19.143 -30.069 1.00 90.19 103 ARG A C 1
ATOM 836 O O . ARG A 1 103 ? 19.222 -20.336 -30.357 1.00 90.19 103 ARG A O 1
ATOM 843 N N . ASP A 1 104 ? 18.183 -18.338 -30.285 1.00 90.06 104 ASP A N 1
ATOM 844 C CA . ASP A 1 104 ? 16.918 -18.792 -30.854 1.00 90.06 104 ASP A CA 1
ATOM 845 C C . ASP A 1 104 ? 16.608 -18.086 -32.192 1.00 90.06 104 ASP A C 1
ATOM 847 O O . ASP A 1 104 ? 16.159 -16.933 -32.211 1.00 90.06 104 ASP A O 1
ATOM 851 N N . PRO A 1 105 ? 16.786 -18.779 -33.334 1.00 85.12 105 PRO A N 1
ATOM 852 C CA . PRO A 1 105 ? 16.507 -18.211 -34.650 1.00 85.12 105 PRO A CA 1
ATOM 853 C C . PRO A 1 105 ? 15.017 -17.907 -34.873 1.00 85.12 105 PRO A C 1
ATOM 855 O O . PRO A 1 105 ? 14.686 -17.069 -35.715 1.00 85.12 105 PRO A O 1
ATOM 858 N N . SER A 1 106 ? 14.107 -18.547 -34.132 1.00 86.06 106 SER A N 1
ATOM 859 C CA . SER A 1 106 ? 12.673 -18.263 -34.224 1.00 86.06 106 SER A CA 1
ATOM 860 C C . SER A 1 106 ? 12.314 -16.949 -33.520 1.00 86.06 106 SER A C 1
ATOM 862 O O . SER A 1 106 ? 11.612 -16.115 -34.100 1.00 86.06 106 SER A O 1
ATOM 864 N N . ALA A 1 107 ? 12.894 -16.699 -32.341 1.00 83.12 107 ALA A N 1
ATOM 865 C CA . ALA A 1 107 ? 12.787 -15.425 -31.634 1.00 83.12 107 ALA A CA 1
ATOM 866 C C . ALA A 1 107 ? 13.398 -14.270 -32.444 1.00 83.12 107 ALA A C 1
ATOM 868 O O . ALA A 1 107 ? 12.791 -13.203 -32.553 1.00 83.12 107 ALA A O 1
ATOM 869 N N . ALA A 1 108 ? 14.553 -14.494 -33.082 1.00 84.56 108 ALA A N 1
ATOM 870 C CA . ALA A 1 108 ? 15.170 -13.521 -33.985 1.00 84.56 108 ALA A CA 1
ATOM 871 C C . ALA A 1 108 ? 14.255 -13.148 -35.157 1.00 84.56 108 ALA A C 1
ATOM 873 O O . ALA A 1 108 ? 14.114 -11.970 -35.493 1.00 84.56 108 ALA A O 1
ATOM 874 N N . ARG A 1 109 ? 13.600 -14.143 -35.765 1.00 85.44 109 ARG A N 1
ATOM 875 C CA . ARG A 1 109 ? 12.687 -13.919 -36.888 1.00 85.44 109 ARG A CA 1
ATOM 876 C C . ARG A 1 109 ? 11.461 -13.112 -36.472 1.00 85.44 109 ARG A C 1
ATOM 878 O O . ARG A 1 109 ? 11.143 -12.129 -37.132 1.00 85.44 109 ARG A O 1
ATOM 885 N N . LEU A 1 110 ? 10.843 -13.460 -35.344 1.00 86.31 110 LEU A N 1
ATOM 886 C CA . LEU A 1 110 ? 9.693 -12.730 -34.808 1.00 86.31 110 LEU A CA 1
ATOM 887 C C . LEU A 1 110 ? 10.054 -11.282 -34.449 1.00 86.31 110 LEU A C 1
ATOM 889 O O . LEU A 1 110 ? 9.298 -10.359 -34.753 1.00 86.31 110 LEU A O 1
ATOM 893 N N . PHE A 1 111 ? 11.233 -11.063 -33.865 1.00 84.31 111 PHE A N 1
ATOM 894 C CA . PHE A 1 111 ? 11.746 -9.724 -33.586 1.00 84.31 111 PHE A CA 1
ATOM 895 C C . PHE A 1 111 ? 11.937 -8.897 -34.869 1.00 84.31 111 PHE A C 1
ATOM 897 O O . PHE A 1 111 ? 11.449 -7.770 -34.949 1.00 84.31 111 PHE A O 1
ATOM 904 N N . LEU A 1 112 ? 12.575 -9.457 -35.904 1.00 85.06 112 LEU A N 1
ATOM 905 C CA . LEU A 1 112 ? 12.758 -8.781 -37.196 1.00 85.06 112 LEU A CA 1
ATOM 906 C C . LEU A 1 112 ? 11.431 -8.489 -37.906 1.00 85.06 112 LEU A C 1
ATOM 908 O O . LEU A 1 112 ? 11.273 -7.411 -38.478 1.00 85.06 112 LEU A O 1
ATOM 912 N N . ASP A 1 113 ? 10.475 -9.416 -37.862 1.00 84.44 113 ASP A N 1
ATOM 913 C CA . ASP A 1 113 ? 9.152 -9.219 -38.457 1.00 84.44 113 ASP A CA 1
ATOM 914 C C . ASP A 1 113 ? 8.358 -8.136 -37.712 1.00 84.44 113 ASP A C 1
ATOM 916 O O . ASP A 1 113 ? 7.721 -7.298 -38.349 1.00 84.44 113 ASP A O 1
ATOM 920 N N . THR A 1 114 ? 8.494 -8.058 -36.385 1.00 83.19 114 THR A N 1
ATOM 921 C CA . THR A 1 114 ? 7.932 -6.962 -35.579 1.00 83.19 114 THR A CA 1
ATOM 922 C C . THR A 1 114 ? 8.562 -5.620 -35.968 1.00 83.19 114 THR A C 1
ATOM 924 O O . THR A 1 114 ? 7.852 -4.651 -36.218 1.00 83.19 114 THR A O 1
ATOM 927 N N . LEU A 1 115 ? 9.891 -5.545 -36.110 1.00 82.12 115 LEU A N 1
ATOM 928 C CA . LEU A 1 115 ? 10.575 -4.314 -36.532 1.00 82.12 115 LEU A CA 1
ATOM 929 C C . LEU A 1 115 ? 10.185 -3.863 -37.946 1.00 82.12 115 LEU A C 1
ATOM 931 O O . LEU A 1 115 ? 10.135 -2.662 -38.213 1.00 82.12 115 LEU A O 1
ATOM 935 N N . ARG A 1 116 ? 9.880 -4.798 -38.854 1.00 78.88 116 ARG A N 1
ATOM 936 C CA . ARG A 1 116 ? 9.392 -4.475 -40.204 1.00 78.88 116 ARG A CA 1
ATOM 937 C C . ARG A 1 116 ? 8.041 -3.762 -40.182 1.00 78.88 116 ARG A C 1
ATOM 939 O O . ARG A 1 116 ? 7.833 -2.897 -41.024 1.00 78.88 116 ARG A O 1
ATOM 946 N N . GLN A 1 117 ? 7.169 -4.066 -39.218 1.00 73.06 117 GLN A N 1
ATOM 947 C CA . GLN A 1 117 ? 5.872 -3.390 -39.062 1.00 73.06 117 GLN A CA 1
ATOM 948 C C . GLN A 1 117 ? 6.024 -1.919 -38.648 1.00 73.06 117 GLN A C 1
ATOM 950 O O . GLN A 1 117 ? 5.201 -1.088 -39.016 1.00 73.06 117 GLN A O 1
ATOM 955 N N . PHE A 1 118 ? 7.105 -1.585 -37.937 1.00 69.00 118 PHE A N 1
ATOM 956 C CA . PHE A 1 118 ? 7.433 -0.214 -37.530 1.00 69.00 118 PHE A CA 1
ATOM 957 C C . PHE A 1 118 ? 8.432 0.474 -38.467 1.00 69.00 118 PHE A C 1
ATOM 959 O O . PHE A 1 118 ? 8.905 1.577 -38.179 1.00 69.00 118 PHE A O 1
ATOM 966 N N . ARG A 1 119 ? 8.786 -0.162 -39.591 1.00 61.97 119 ARG A N 1
ATOM 967 C CA . ARG A 1 119 ? 9.723 0.413 -40.549 1.00 61.97 119 ARG A CA 1
ATOM 968 C C . ARG A 1 119 ? 9.039 1.562 -41.283 1.00 61.97 119 ARG A C 1
ATOM 970 O O . ARG A 1 119 ? 8.266 1.350 -42.212 1.00 61.97 119 ARG A O 1
ATOM 977 N N . MET A 1 120 ? 9.384 2.788 -40.903 1.00 58.16 120 MET A N 1
ATOM 978 C CA . MET A 1 120 ? 9.149 3.954 -41.753 1.00 58.16 120 MET A CA 1
ATOM 979 C C . MET A 1 120 ? 9.836 3.716 -43.108 1.00 58.16 120 MET A C 1
ATOM 981 O O . MET A 1 120 ? 10.974 3.220 -43.115 1.00 58.16 120 MET A O 1
ATOM 985 N N . PRO A 1 121 ? 9.192 4.037 -44.247 1.00 58.66 121 PRO A N 1
ATOM 986 C CA . PRO A 1 121 ? 9.794 3.877 -45.564 1.00 58.66 121 PRO A CA 1
ATOM 987 C C . PRO A 1 121 ? 11.054 4.739 -45.633 1.00 58.66 121 PRO A C 1
ATOM 989 O O . PRO A 1 121 ? 11.016 5.955 -45.790 1.00 58.66 121 PRO A O 1
ATOM 992 N N . THR A 1 122 ? 12.198 4.096 -45.451 1.00 57.94 122 THR A N 1
ATOM 993 C CA . THR A 1 122 ? 13.504 4.724 -45.576 1.00 57.94 122 THR A CA 1
ATOM 994 C C . THR A 1 122 ? 13.886 4.602 -47.041 1.00 57.94 122 THR A C 1
ATOM 996 O O . THR A 1 122 ? 14.090 3.493 -47.527 1.00 57.94 122 THR A O 1
ATOM 999 N N . GLY A 1 123 ? 13.975 5.732 -47.751 1.00 56.56 123 GLY A N 1
ATOM 1000 C CA . GLY A 1 123 ? 14.341 5.813 -49.176 1.00 56.56 123 GLY A CA 1
ATOM 1001 C C . GLY A 1 123 ? 15.773 5.368 -49.507 1.00 56.56 123 GLY A C 1
ATOM 1002 O O . GLY A 1 123 ? 16.280 5.654 -50.586 1.00 56.56 123 GLY A O 1
ATOM 1003 N N . LEU A 1 124 ? 16.442 4.682 -48.580 1.00 57.06 124 LEU A N 1
ATOM 1004 C CA . LEU A 1 124 ? 17.760 4.101 -48.770 1.00 57.06 124 LEU A CA 1
ATOM 1005 C C . LEU A 1 124 ? 17.591 2.706 -49.375 1.00 57.06 124 LEU A C 1
ATOM 1007 O O . LEU A 1 124 ? 17.386 1.711 -48.678 1.00 57.06 124 LEU A O 1
ATOM 1011 N N . LEU A 1 125 ? 17.658 2.663 -50.704 1.00 54.94 125 LEU A N 1
ATOM 1012 C CA . LEU A 1 125 ? 17.707 1.442 -51.498 1.00 54.94 125 LEU A CA 1
ATOM 1013 C C . LEU A 1 125 ? 19.109 0.829 -51.379 1.00 54.94 125 LEU A C 1
ATOM 1015 O O . LEU A 1 125 ? 20.030 1.224 -52.091 1.00 54.94 125 LEU A O 1
ATOM 1019 N N . ILE A 1 126 ? 19.291 -0.142 -50.483 1.00 51.00 126 ILE A N 1
ATOM 1020 C CA . ILE A 1 126 ? 20.463 -1.024 -50.543 1.00 51.00 126 ILE A CA 1
ATOM 1021 C C . ILE A 1 126 ? 20.136 -2.135 -51.540 1.00 51.00 126 ILE A C 1
ATOM 1023 O O . ILE A 1 126 ? 19.394 -3.056 -51.212 1.00 51.00 126 ILE A O 1
ATOM 1027 N N . GLY A 1 127 ? 20.686 -2.018 -52.752 1.00 49.28 127 GLY A N 1
ATOM 1028 C CA . GLY A 1 127 ? 20.541 -2.996 -53.830 1.00 49.28 127 GLY A CA 1
ATOM 1029 C C . GLY A 1 127 ? 19.147 -2.975 -54.458 1.00 49.28 127 GLY A C 1
ATOM 1030 O O . GLY A 1 127 ? 18.164 -3.385 -53.847 1.00 49.28 127 GLY A O 1
ATOM 1031 N N . SER A 1 128 ? 19.052 -2.512 -55.704 1.00 52.53 128 SER A N 1
ATOM 1032 C CA . SER A 1 128 ? 17.835 -2.611 -56.508 1.00 52.53 128 SER A CA 1
ATOM 1033 C C . SER A 1 128 ? 17.448 -4.082 -56.684 1.00 52.53 128 SER A C 1
ATOM 1035 O O . SER A 1 128 ? 17.974 -4.770 -57.559 1.00 52.53 128 SER A O 1
ATOM 1037 N N . SER A 1 129 ? 16.532 -4.573 -55.856 1.00 47.00 129 SER A N 1
ATOM 1038 C CA . SER A 1 129 ? 15.753 -5.768 -56.164 1.00 47.00 129 SER A CA 1
ATOM 1039 C C . SER A 1 129 ? 14.337 -5.320 -56.512 1.00 47.00 129 SER A C 1
ATOM 1041 O O . SER A 1 129 ? 13.790 -4.407 -55.893 1.00 47.00 129 SER A O 1
ATOM 1043 N N . ALA A 1 130 ? 13.827 -5.880 -57.609 1.00 47.78 130 ALA A N 1
ATOM 1044 C CA . ALA A 1 130 ? 12.611 -5.470 -58.297 1.00 47.78 130 ALA A CA 1
ATOM 1045 C C . ALA A 1 130 ? 11.382 -5.392 -57.366 1.00 47.78 130 ALA A C 1
ATOM 1047 O O . ALA A 1 130 ? 11.303 -6.141 -56.391 1.00 47.78 130 ALA A O 1
ATOM 1048 N N . PRO A 1 131 ? 10.404 -4.516 -57.666 1.00 48.22 131 PRO A N 1
ATOM 1049 C CA . PRO A 1 131 ? 9.195 -4.389 -56.862 1.00 48.22 131 PRO A CA 1
ATOM 1050 C C . PRO A 1 131 ? 8.383 -5.689 -56.898 1.00 48.22 131 PRO A C 1
ATOM 1052 O O . PRO A 1 131 ? 7.904 -6.112 -57.951 1.00 48.22 131 PRO A O 1
ATOM 1055 N N . THR A 1 132 ? 8.209 -6.314 -55.734 1.00 49.47 132 THR A N 1
ATOM 1056 C CA . THR A 1 132 ? 7.238 -7.394 -55.525 1.00 49.47 132 THR A CA 1
ATOM 1057 C C . THR A 1 132 ? 5.834 -6.861 -55.841 1.00 49.47 132 THR A C 1
ATOM 1059 O O . THR A 1 132 ? 5.472 -5.806 -55.310 1.00 49.47 132 THR A O 1
ATOM 1062 N N . PRO A 1 133 ? 5.032 -7.530 -56.692 1.00 43.62 133 PRO A N 1
ATOM 1063 C CA . PRO A 1 133 ? 3.711 -7.037 -57.056 1.00 43.62 133 PRO A CA 1
ATOM 1064 C C . PRO A 1 133 ? 2.792 -6.973 -55.834 1.00 43.62 133 PRO A C 1
ATOM 1066 O O . PRO A 1 133 ? 2.775 -7.868 -54.987 1.00 43.62 133 PRO A O 1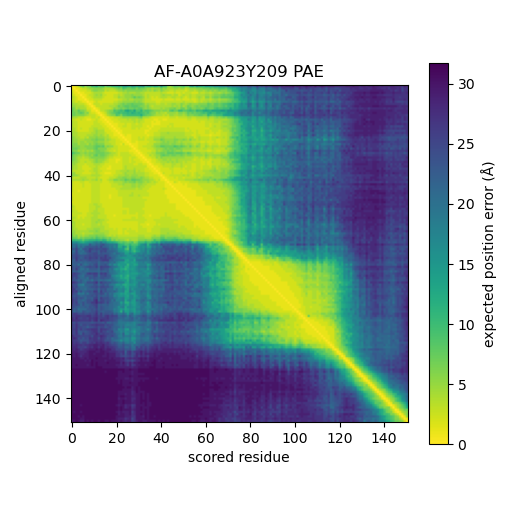
ATOM 1069 N N . ALA A 1 134 ? 2.031 -5.882 -55.764 1.00 43.84 134 ALA A N 1
ATOM 1070 C CA . ALA A 1 134 ? 1.056 -5.614 -54.725 1.00 43.84 134 ALA A CA 1
ATOM 1071 C C . ALA A 1 134 ? -0.015 -6.711 -54.703 1.00 43.84 134 ALA A C 1
ATOM 1073 O O . ALA A 1 134 ? -0.826 -6.818 -55.624 1.00 43.84 134 ALA A O 1
ATOM 1074 N N . HIS A 1 135 ? -0.059 -7.496 -53.627 1.00 44.53 135 HIS A N 1
ATOM 1075 C CA . HIS A 1 135 ? -1.284 -8.206 -53.294 1.00 44.53 135 HIS A CA 1
ATOM 1076 C C . HIS A 1 135 ? -2.286 -7.191 -52.751 1.00 44.53 135 HIS A C 1
ATOM 1078 O O . HIS A 1 135 ? -2.196 -6.729 -51.616 1.00 44.53 135 HIS A O 1
ATOM 1084 N N . VAL A 1 136 ? -3.229 -6.842 -53.625 1.00 48.84 136 VAL A N 1
ATOM 1085 C CA . VAL A 1 136 ? -4.524 -6.262 -53.285 1.00 48.84 136 VAL A CA 1
ATOM 1086 C C . VAL A 1 136 ? -5.200 -7.228 -52.313 1.00 48.84 136 VAL A C 1
ATOM 1088 O O . VAL A 1 136 ? -5.660 -8.300 -52.695 1.00 48.84 136 VAL A O 1
ATOM 1091 N N . GLY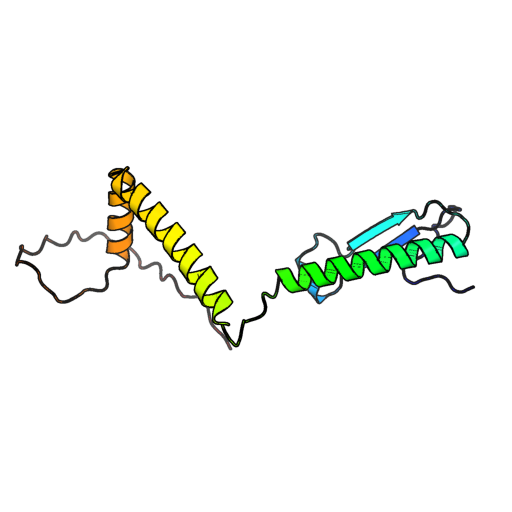 A 1 137 ? -5.176 -6.861 -51.039 1.00 40.84 137 GLY A N 1
ATOM 1092 C CA . GLY A 1 137 ? -5.858 -7.537 -49.951 1.00 40.84 137 GLY A CA 1
ATOM 1093 C C . GLY A 1 137 ? -6.419 -6.459 -49.047 1.00 40.84 137 GLY A C 1
ATOM 1094 O O . GLY A 1 137 ? -5.699 -5.865 -48.252 1.00 40.84 137 GLY A O 1
ATOM 1095 N N . GLU A 1 138 ? -7.689 -6.166 -49.266 1.00 50.91 138 GLU A N 1
ATOM 1096 C CA . GLU A 1 138 ? -8.561 -5.309 -48.479 1.00 50.91 138 GLU A CA 1
ATOM 1097 C C . GLU A 1 138 ? -8.295 -5.464 -46.968 1.00 50.91 138 GLU A C 1
ATOM 1099 O O . GLU A 1 138 ? -8.648 -6.467 -46.351 1.00 50.91 138 GLU A O 1
ATOM 1104 N N . GLN A 1 139 ? -7.637 -4.475 -46.361 1.00 47.47 139 GLN A N 1
ATOM 1105 C CA . GLN A 1 139 ? -7.589 -4.321 -44.912 1.00 47.47 139 GLN A CA 1
ATOM 1106 C C . GLN A 1 139 ? -8.045 -2.911 -44.566 1.00 47.47 139 GLN A C 1
ATOM 1108 O O . GLN A 1 139 ? -7.356 -1.918 -44.798 1.00 47.47 139 GLN A O 1
ATOM 1113 N N . VAL A 1 140 ? -9.259 -2.858 -44.026 1.00 53.50 140 VAL A N 1
ATOM 1114 C CA . VAL A 1 140 ? -9.835 -1.722 -43.312 1.00 53.50 140 VAL A CA 1
ATOM 1115 C C . VAL A 1 140 ? -8.781 -1.158 -42.346 1.00 53.50 140 VAL A C 1
ATOM 1117 O O . VAL A 1 140 ? -8.235 -1.922 -41.546 1.00 53.50 140 VAL A O 1
ATOM 1120 N N . PRO A 1 141 ? -8.469 0.149 -42.377 1.00 41.91 141 PRO A N 1
ATOM 1121 C CA . PRO A 1 141 ? -7.494 0.714 -41.461 1.00 41.91 141 PRO A CA 1
ATOM 1122 C C . PRO A 1 141 ? -8.105 0.780 -40.059 1.00 41.91 141 PRO A C 1
ATOM 1124 O O . PRO A 1 141 ? -8.883 1.682 -39.749 1.00 41.91 141 PRO A O 1
ATOM 1127 N N . LEU A 1 142 ? -7.733 -0.151 -39.180 1.00 48.62 142 LEU A N 1
ATOM 1128 C CA . LEU A 1 142 ? -7.877 0.069 -37.745 1.00 48.62 142 LEU A CA 1
ATOM 1129 C C . LEU A 1 142 ? -6.833 1.113 -37.334 1.00 48.62 142 LEU A C 1
ATOM 1131 O O . LEU A 1 142 ? -5.652 0.811 -37.167 1.00 48.62 142 LEU A O 1
ATOM 1135 N N . ARG A 1 143 ? -7.276 2.369 -37.224 1.00 50.72 143 ARG A N 1
ATOM 1136 C CA . ARG A 1 143 ? -6.493 3.467 -36.647 1.00 50.72 143 ARG A CA 1
ATOM 1137 C C . ARG A 1 143 ? -6.137 3.119 -35.193 1.00 50.72 143 ARG A C 1
ATOM 1139 O O . ARG A 1 143 ? -7.055 2.918 -34.404 1.00 50.72 143 ARG A O 1
ATOM 1146 N N . PRO A 1 144 ? -4.854 3.106 -34.788 1.00 47.19 144 PRO A N 1
ATOM 1147 C CA . PRO A 1 144 ? -4.480 2.772 -33.414 1.00 47.19 144 PRO A CA 1
ATOM 1148 C C . PRO A 1 144 ? -4.587 3.945 -32.419 1.00 47.19 144 PRO A C 1
ATOM 1150 O O . PRO A 1 144 ? -4.099 3.818 -31.301 1.00 47.19 144 PRO A O 1
ATOM 1153 N N . LEU A 1 145 ? -5.167 5.095 -32.798 1.00 54.75 145 LEU A N 1
ATOM 1154 C CA . LEU A 1 145 ? -5.014 6.351 -32.042 1.00 54.75 145 LEU A CA 1
ATOM 1155 C C . LEU A 1 145 ? -6.250 7.275 -31.985 1.00 54.75 145 LEU A C 1
ATOM 1157 O O . LEU A 1 145 ? -6.116 8.423 -31.570 1.00 54.75 145 LEU A O 1
ATOM 1161 N N . ASP A 1 146 ? -7.454 6.800 -32.314 1.00 49.28 146 ASP A N 1
ATOM 1162 C CA . ASP A 1 146 ? -8.680 7.553 -31.997 1.00 49.28 146 ASP A CA 1
ATOM 1163 C C . ASP A 1 146 ? -9.081 7.262 -30.539 1.00 49.28 146 ASP A C 1
ATOM 1165 O O . ASP A 1 146 ? -9.786 6.299 -30.245 1.00 49.28 146 ASP A O 1
ATOM 1169 N N . GLY A 1 147 ? -8.569 8.065 -29.602 1.00 45.53 147 GLY A N 1
ATOM 1170 C CA . GLY A 1 147 ? -8.950 7.948 -28.189 1.00 45.53 147 GLY A CA 1
ATOM 1171 C C . GLY A 1 147 ? -8.270 8.880 -27.186 1.00 45.53 147 GLY A C 1
ATOM 1172 O O . GLY A 1 147 ? -8.587 8.800 -26.003 1.00 45.53 147 GLY A O 1
ATOM 1173 N N . LEU A 1 148 ? -7.365 9.769 -27.603 1.00 43.06 148 LEU A N 1
ATOM 1174 C CA . LEU A 1 148 ? -6.804 10.797 -26.718 1.00 43.06 148 LEU A CA 1
ATOM 1175 C C . LEU A 1 148 ? -7.161 12.191 -27.233 1.00 43.06 148 LEU A C 1
ATOM 1177 O O . LEU A 1 148 ? -6.323 12.917 -27.761 1.00 43.06 148 LEU A O 1
ATOM 1181 N N . SER A 1 149 ? -8.429 12.554 -27.054 1.00 40.34 149 SER A N 1
ATOM 1182 C CA . SER A 1 149 ? -8.819 13.956 -26.936 1.00 40.34 149 SER A CA 1
ATOM 1183 C C . SER A 1 149 ? -8.494 14.411 -25.515 1.00 40.34 149 SER A C 1
ATOM 1185 O O . SER A 1 149 ? -9.016 13.855 -24.549 1.00 40.34 149 SER A O 1
ATOM 1187 N N . ILE A 1 150 ? -7.609 15.397 -25.401 1.00 44.00 150 ILE A N 1
ATOM 1188 C CA . ILE A 1 150 ? -7.458 16.227 -24.208 1.00 44.00 150 ILE A CA 1
ATOM 1189 C C . ILE A 1 150 ? -8.127 17.554 -24.574 1.00 44.00 150 ILE A C 1
ATOM 1191 O O . ILE A 1 150 ? -7.642 18.243 -25.473 1.00 44.00 150 ILE A O 1
ATOM 1195 N N . GLU A 1 151 ? -9.267 17.839 -23.944 1.00 40.03 151 GLU A N 1
ATOM 1196 C CA . GLU A 1 151 ? -9.743 19.214 -23.731 1.00 40.03 151 GLU A CA 1
ATOM 1197 C C . GLU A 1 151 ? -8.924 19.873 -22.615 1.00 40.03 151 GLU A C 1
ATOM 1199 O O . GLU A 1 151 ? -8.569 19.158 -21.645 1.00 40.03 151 GLU A O 1
#

Mean predicted aligned error: 16.92 Å

pLDDT: mean 80.11, std 17.59, range [40.03, 95.38]

Solvent-accessible surface area (backbone atoms only — not comparable to full-atom values): 9600 Å² total; per-residue (Å²): 136,86,79,46,89,49,53,47,64,52,91,95,48,72,44,32,30,39,45,40,68,46,55,80,93,52,40,90,81,42,99,50,72,58,69,46,75,49,73,63,81,33,68,51,66,67,63,40,35,57,52,49,51,52,53,49,54,54,48,52,53,54,50,53,55,50,49,49,70,74,52,69,75,80,77,87,69,83,46,75,66,56,49,51,52,49,52,52,53,50,50,53,52,50,54,53,49,50,52,49,36,72,74,31,69,66,57,35,49,53,52,53,56,54,51,56,76,69,55,69,93,66,92,73,77,80,70,97,69,81,84,77,80,81,79,89,67,96,69,82,83,80,72,94,71,89,80,80,84,81,132